Protein AF-A0A2R7LJH9-F1 (afdb_monomer_lite)

Secondary structure (DSSP, 8-state):
----HHHHHHHHHHHHHHHHHHHHHHHHSTT-GGGGS---HHHHHHHHHHHHHHHHHHH-TTS-HHHHHHHHHHHHHHHHHHHHHTTS---HHHHHHHHHHHHHHHHHHHHHHHHHHHHHSTT--HHHHHHHHHHHHHH------SSSSTT-----

Radius of gyration: 22.16 Å; chains: 1; bounding box: 72×52×50 Å

Sequence (156 aa):
MTLMPSNIVTFARAALFVLTPGVAVLCLAPGQPLQALPISESAAQAALFYGITATAFVAFPRLRRSDMAATALVLAGVIELIQLASGQAASLRDWLSAGIGIGALYVPSLVEQMRHMARKHAFSTFSDLAANDRRKRARRKPVVAESAVDRFSPQA

pLDDT: mean 76.28, std 13.05, range [44.78, 95.19]

Foldseek 3Di:
DDPDVVVVLLVVLVCQLVVLLVVLCVCCDPPHPNVVPPDDPLLSLLQSLLRSLVSNCVSCVPDDSVVSLVVSLVVLVVVLVV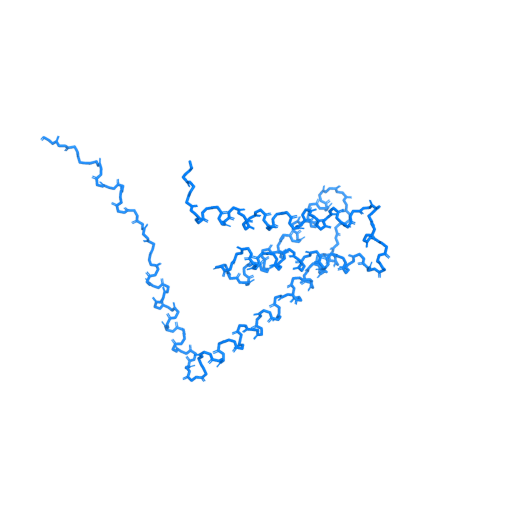CVVVVHDRDVSSSVSSNNSSCVNSVVVVVVVVVVCCVPQVPPDPVRVVVVVVVVVVVPDDPPDPPPPPPDDDDD

Structure (mmCIF, N/CA/C/O backbone):
data_AF-A0A2R7LJH9-F1
#
_entry.id   AF-A0A2R7LJH9-F1
#
loop_
_atom_site.group_PDB
_atom_site.id
_atom_site.type_symbol
_atom_site.label_atom_id
_atom_site.label_alt_id
_atom_site.label_comp_id
_atom_site.label_asym_id
_atom_site.label_entity_id
_atom_site.label_seq_id
_atom_site.pdbx_PDB_ins_code
_atom_site.Cartn_x
_atom_site.Cartn_y
_atom_site.Cartn_z
_atom_site.occupancy
_atom_site.B_iso_or_equiv
_atom_site.auth_seq_id
_atom_site.auth_comp_id
_atom_site.auth_asym_id
_atom_site.auth_atom_id
_atom_site.pdbx_PDB_model_num
ATOM 1 N N . MET A 1 1 ? 11.644 27.725 -3.534 1.00 45.69 1 MET A N 1
ATOM 2 C CA . MET A 1 1 ? 11.329 26.413 -4.147 1.00 45.69 1 MET A CA 1
ATOM 3 C C . MET A 1 1 ? 10.927 26.649 -5.591 1.00 45.69 1 MET A C 1
ATOM 5 O O . MET A 1 1 ? 9.918 27.296 -5.823 1.00 45.69 1 MET A O 1
ATOM 9 N N . THR A 1 2 ? 11.731 26.215 -6.559 1.00 44.78 2 THR A N 1
ATOM 10 C CA . THR A 1 2 ? 11.396 26.354 -7.981 1.00 44.78 2 THR A CA 1
ATOM 11 C C . THR A 1 2 ? 10.401 25.264 -8.399 1.00 44.78 2 THR A C 1
ATOM 13 O O . THR A 1 2 ? 10.583 24.077 -8.110 1.00 44.78 2 THR A O 1
ATOM 16 N N . LEU A 1 3 ? 9.310 25.673 -9.049 1.00 53.53 3 LEU A N 1
ATOM 17 C CA . LEU A 1 3 ? 8.258 24.799 -9.574 1.00 53.53 3 LEU A CA 1
ATOM 18 C C . LEU A 1 3 ? 8.757 24.089 -10.840 1.00 53.53 3 LEU A C 1
ATOM 20 O O . LEU A 1 3 ? 8.400 24.447 -11.957 1.00 53.53 3 LEU A O 1
ATOM 24 N N . MET A 1 4 ? 9.616 23.081 -10.683 1.00 62.25 4 MET A N 1
ATOM 25 C CA . MET A 1 4 ? 9.878 22.158 -11.786 1.00 62.25 4 MET A CA 1
ATOM 26 C C . MET A 1 4 ? 8.635 21.282 -12.030 1.00 62.25 4 MET A C 1
ATOM 28 O O . MET A 1 4 ? 8.026 20.821 -11.058 1.00 62.25 4 MET A O 1
ATOM 32 N N . PRO A 1 5 ? 8.276 20.971 -13.291 1.00 62.62 5 PRO A N 1
ATOM 33 C CA . PRO A 1 5 ? 7.133 20.109 -13.618 1.00 62.62 5 PRO A CA 1
ATOM 34 C C . PRO A 1 5 ? 7.171 18.749 -12.902 1.00 62.62 5 PRO A C 1
ATOM 36 O O . PRO A 1 5 ? 6.142 18.195 -12.521 1.00 62.62 5 PRO A O 1
ATOM 39 N N . SER A 1 6 ? 8.375 18.232 -12.643 1.00 70.00 6 SER A N 1
ATOM 40 C CA . SER A 1 6 ? 8.599 17.008 -11.869 1.00 70.00 6 SER A CA 1
ATOM 41 C C . SER A 1 6 ? 8.140 17.112 -10.412 1.00 70.00 6 SER A C 1
ATOM 43 O O . SER A 1 6 ? 7.655 16.126 -9.854 1.00 70.00 6 SER A O 1
ATOM 45 N N . ASN A 1 7 ? 8.271 18.287 -9.796 1.00 71.44 7 ASN A N 1
ATOM 46 C CA . ASN A 1 7 ? 7.898 18.516 -8.402 1.00 71.44 7 ASN A CA 1
ATOM 47 C C . ASN A 1 7 ? 6.378 18.615 -8.270 1.00 71.44 7 ASN A C 1
ATOM 49 O O . ASN A 1 7 ? 5.826 18.043 -7.339 1.00 71.44 7 ASN A O 1
ATOM 53 N N . ILE A 1 8 ? 5.703 19.232 -9.246 1.00 72.12 8 ILE A N 1
ATOM 54 C CA . ILE A 1 8 ? 4.234 19.308 -9.307 1.00 72.12 8 ILE A CA 1
ATOM 55 C C . ILE A 1 8 ? 3.629 17.906 -9.410 1.00 72.12 8 ILE A C 1
ATOM 57 O O . ILE A 1 8 ? 2.744 17.556 -8.637 1.00 72.12 8 ILE A O 1
ATOM 61 N N . VAL A 1 9 ? 4.148 17.067 -10.312 1.00 74.75 9 VAL A N 1
ATOM 62 C CA . VAL A 1 9 ? 3.670 15.684 -10.466 1.00 74.75 9 VAL A CA 1
ATOM 63 C C . VAL A 1 9 ? 3.924 14.870 -9.197 1.00 74.75 9 VAL A C 1
ATOM 65 O O . VAL A 1 9 ? 3.059 14.112 -8.770 1.00 74.75 9 VAL A O 1
ATOM 68 N N . THR A 1 10 ? 5.086 15.039 -8.562 1.00 73.75 10 THR A N 1
ATOM 69 C CA . THR A 1 10 ? 5.403 14.351 -7.300 1.00 73.75 10 THR A CA 1
ATOM 70 C C . THR A 1 10 ? 4.477 14.799 -6.172 1.00 73.75 10 THR A C 1
ATOM 72 O O . THR A 1 10 ? 3.975 13.960 -5.430 1.00 73.75 10 THR A O 1
ATOM 75 N N . PHE A 1 11 ? 4.193 16.097 -6.084 1.00 69.75 11 PHE A N 1
ATOM 76 C CA . PHE A 1 11 ? 3.276 16.655 -5.099 1.00 69.75 11 PHE A CA 1
ATOM 77 C C . PHE A 1 11 ? 1.842 16.172 -5.330 1.00 69.75 11 PHE A C 1
ATOM 79 O O . PHE A 1 11 ? 1.190 15.741 -4.390 1.00 69.75 11 PHE A O 1
ATOM 86 N N . ALA A 1 12 ? 1.377 16.135 -6.582 1.00 72.75 12 ALA A N 1
ATOM 87 C CA . ALA A 1 12 ? 0.066 15.596 -6.940 1.00 72.75 12 ALA A CA 1
ATOM 88 C C . ALA A 1 12 ? -0.065 14.103 -6.598 1.00 72.75 12 ALA A C 1
ATOM 90 O O . ALA A 1 12 ? -1.108 13.659 -6.137 1.00 72.75 12 ALA A O 1
ATOM 91 N N . ARG A 1 13 ? 1.006 13.323 -6.778 1.00 77.88 13 ARG A N 1
ATOM 92 C CA . ARG A 1 13 ? 1.061 11.897 -6.420 1.00 77.88 13 ARG A CA 1
ATOM 93 C C . ARG A 1 13 ? 1.050 11.676 -4.913 1.00 77.88 13 ARG A C 1
ATOM 95 O O . ARG A 1 13 ? 0.337 10.799 -4.438 1.00 77.88 13 ARG A O 1
ATOM 102 N N . ALA A 1 14 ? 1.805 12.484 -4.173 1.00 72.62 14 ALA A N 1
ATOM 103 C CA . ALA A 1 14 ? 1.774 12.478 -2.716 1.00 72.62 14 ALA A CA 1
ATOM 104 C C . ALA A 1 14 ? 0.388 12.886 -2.196 1.00 72.62 14 ALA A C 1
ATOM 106 O O . ALA A 1 14 ? -0.166 12.200 -1.346 1.00 72.62 14 ALA A O 1
ATOM 107 N N . ALA A 1 15 ? -0.206 13.937 -2.767 1.00 71.12 15 ALA A N 1
ATOM 108 C CA . ALA A 1 15 ? -1.558 14.372 -2.444 1.00 71.12 15 ALA A CA 1
ATOM 109 C C . ALA A 1 15 ? -2.581 13.270 -2.737 1.00 71.12 15 ALA A C 1
ATOM 111 O O . ALA A 1 15 ? -3.382 12.965 -1.868 1.00 71.12 15 ALA A O 1
ATOM 112 N N . LEU A 1 16 ? -2.516 12.609 -3.898 1.00 76.00 16 LEU A N 1
ATOM 113 C CA . LEU A 1 16 ? -3.373 11.464 -4.220 1.00 76.00 16 LEU A CA 1
ATOM 114 C C . LEU A 1 16 ? -3.235 10.359 -3.160 1.00 76.00 16 LEU A C 1
ATOM 116 O O . LEU A 1 16 ? -4.228 9.905 -2.605 1.00 76.00 16 LEU A O 1
ATOM 120 N N . PHE A 1 17 ? -1.999 9.977 -2.831 1.00 75.31 17 PHE A N 1
ATOM 121 C CA . PHE A 1 17 ? -1.716 8.932 -1.851 1.00 75.31 17 PHE A CA 1
ATOM 122 C C . PHE A 1 17 ? -2.207 9.264 -0.434 1.00 75.31 17 PHE A C 1
ATOM 124 O O . PHE A 1 17 ? -2.592 8.352 0.286 1.00 75.31 17 PHE A O 1
ATOM 131 N N . VAL A 1 18 ? -2.221 10.541 -0.041 1.00 74.38 18 VAL A N 1
ATOM 132 C CA . VAL A 1 18 ? -2.707 10.997 1.275 1.00 74.38 18 VAL A CA 1
ATOM 133 C C . VAL A 1 18 ? -4.223 11.222 1.284 1.00 74.38 18 VAL A C 1
ATOM 135 O O . VAL A 1 18 ? -4.897 10.897 2.259 1.00 74.38 18 VAL A O 1
ATOM 138 N N . LEU A 1 19 ? -4.786 11.754 0.199 1.00 69.81 19 LEU A N 1
ATOM 139 C CA . LEU A 1 19 ? -6.209 12.075 0.108 1.00 69.81 19 LEU A CA 1
ATOM 140 C C . LEU A 1 19 ? -7.070 10.821 -0.043 1.00 69.81 19 LEU A C 1
ATOM 142 O O . LEU A 1 19 ? -8.149 10.770 0.536 1.00 69.81 19 LEU A O 1
ATOM 146 N N . THR A 1 20 ? -6.608 9.791 -0.759 1.00 76.44 20 THR A N 1
ATOM 147 C CA . THR A 1 20 ? -7.356 8.532 -0.897 1.00 76.44 20 THR A CA 1
ATOM 148 C C . THR A 1 20 ? -7.681 7.855 0.445 1.00 76.44 20 THR A C 1
ATOM 150 O O . THR A 1 20 ? -8.855 7.552 0.654 1.00 76.44 20 THR A O 1
ATOM 153 N N . PRO A 1 21 ? -6.729 7.640 1.378 1.00 69.62 21 PRO A N 1
ATOM 154 C CA . PRO A 1 21 ? -7.056 7.136 2.710 1.00 69.62 21 PRO A CA 1
ATOM 155 C C . PRO A 1 21 ? -7.993 8.071 3.472 1.00 69.62 21 PRO A C 1
ATOM 157 O O . PRO A 1 21 ? -8.926 7.589 4.105 1.00 69.62 21 PRO A O 1
ATOM 160 N N . GLY A 1 22 ? -7.794 9.392 3.378 1.00 70.56 22 GLY A N 1
ATOM 161 C CA . GLY A 1 22 ? -8.672 10.370 4.026 1.00 70.56 22 GLY A CA 1
ATOM 162 C C . GLY A 1 22 ? -10.126 10.248 3.564 1.00 70.56 22 GLY A C 1
ATOM 163 O O . GLY A 1 22 ? -11.032 10.165 4.387 1.00 70.56 22 GLY A O 1
ATOM 164 N N . VAL A 1 23 ? -10.353 10.148 2.252 1.00 70.38 23 VAL A N 1
ATOM 165 C CA . VAL A 1 23 ? -11.688 9.925 1.679 1.00 70.38 23 VAL A CA 1
ATOM 166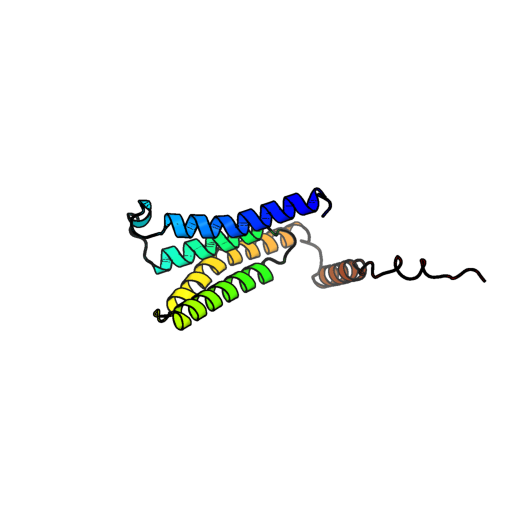 C C . VAL A 1 23 ? -12.243 8.563 2.092 1.00 70.38 23 VAL A C 1
ATOM 168 O O . VAL A 1 23 ? -13.402 8.480 2.479 1.00 70.38 23 VAL A O 1
ATOM 171 N N . ALA A 1 24 ? -11.432 7.504 2.069 1.00 71.81 24 ALA A N 1
ATOM 172 C CA . ALA A 1 24 ? -11.880 6.168 2.456 1.00 71.81 24 ALA A CA 1
ATOM 173 C C . ALA A 1 24 ? -12.340 6.110 3.924 1.00 71.81 24 ALA A C 1
ATOM 175 O O . ALA A 1 24 ? -13.402 5.560 4.205 1.00 71.81 24 ALA A O 1
ATOM 176 N N . VAL A 1 25 ? -11.591 6.732 4.841 1.00 70.69 25 VAL A N 1
ATOM 177 C CA . VAL A 1 25 ? -11.976 6.859 6.256 1.00 70.69 25 VAL A CA 1
ATOM 178 C C . VAL A 1 25 ? -13.272 7.656 6.396 1.00 70.69 25 VAL A C 1
ATOM 180 O O . VAL A 1 25 ? -14.175 7.219 7.101 1.00 70.69 25 VAL A O 1
ATOM 183 N N . LEU A 1 26 ? -13.405 8.785 5.690 1.00 69.56 26 LEU A N 1
ATOM 184 C CA . LEU A 1 26 ? -14.626 9.597 5.727 1.00 69.56 26 LEU A CA 1
ATOM 185 C C . LEU A 1 26 ? -15.846 8.853 5.175 1.00 69.56 26 LEU A C 1
ATOM 187 O O . LEU A 1 26 ? -16.938 9.024 5.701 1.00 69.56 26 LEU A O 1
ATOM 191 N N . CYS A 1 27 ? -15.675 8.014 4.153 1.00 65.00 27 CYS A N 1
ATOM 192 C CA . CYS A 1 27 ? -16.757 7.218 3.577 1.00 65.00 27 CYS A CA 1
ATOM 193 C C . CYS A 1 27 ? -17.156 6.008 4.437 1.00 65.00 27 CYS A C 1
ATOM 195 O O . CYS A 1 27 ? -18.284 5.534 4.321 1.00 65.00 27 CYS A O 1
ATOM 197 N N . LEU A 1 28 ? -16.250 5.502 5.278 1.00 67.25 28 LEU A N 1
ATOM 198 C CA . LEU A 1 28 ? -16.485 4.362 6.175 1.00 67.25 28 LEU A CA 1
ATOM 199 C C . LEU A 1 28 ? -16.815 4.789 7.616 1.00 67.25 28 LEU A C 1
ATOM 201 O O . LEU A 1 28 ? -17.079 3.938 8.468 1.00 67.25 28 LEU A O 1
ATOM 205 N N . ALA A 1 29 ? -16.824 6.097 7.885 1.00 66.00 29 ALA A N 1
ATOM 206 C CA . ALA A 1 29 ? -17.121 6.663 9.191 1.00 66.00 29 ALA A CA 1
ATOM 207 C C . ALA A 1 29 ? -18.552 6.323 9.672 1.00 66.00 29 ALA A C 1
ATOM 209 O O . ALA A 1 29 ? -19.456 6.134 8.848 1.00 66.00 29 ALA A O 1
ATOM 210 N N . PRO A 1 30 ? -18.780 6.287 11.002 1.00 60.69 30 PRO A N 1
ATOM 211 C CA . PRO A 1 30 ? -20.100 6.065 11.595 1.00 60.69 30 PRO A CA 1
ATOM 212 C C . PRO A 1 30 ? -21.171 6.992 11.007 1.00 60.69 30 PRO A C 1
ATOM 214 O O . PRO A 1 30 ? -21.010 8.211 11.021 1.00 60.69 30 PRO A O 1
ATOM 217 N N . GLY A 1 31 ? -22.268 6.416 10.503 1.00 62.75 31 GLY A N 1
ATOM 218 C CA . GLY A 1 31 ? -23.421 7.159 9.976 1.00 62.75 31 GLY A CA 1
ATOM 219 C C . GLY A 1 31 ? -23.404 7.444 8.468 1.00 62.75 31 GLY A C 1
ATOM 220 O O . GLY A 1 31 ? -24.242 8.206 7.990 1.00 62.75 31 GLY A O 1
ATOM 221 N N . GLN A 1 32 ? -22.480 6.851 7.707 1.00 70.62 32 GLN A N 1
ATOM 222 C CA . GLN A 1 32 ? -22.396 7.016 6.249 1.00 70.62 32 GLN A CA 1
ATOM 223 C C . GLN A 1 32 ? -23.187 5.941 5.482 1.00 70.62 32 GLN A C 1
ATOM 225 O O . GLN A 1 32 ? -23.260 4.795 5.929 1.00 70.62 32 GLN A O 1
ATOM 230 N N . PRO A 1 33 ? -23.721 6.244 4.279 1.00 57.72 33 PRO A N 1
ATOM 231 C CA . PRO A 1 33 ? -24.522 5.297 3.494 1.00 57.72 33 PRO A CA 1
ATOM 232 C C . PRO A 1 33 ? -23.741 4.045 3.066 1.00 57.72 33 PRO A C 1
ATOM 234 O O . PRO A 1 33 ? -24.344 3.010 2.800 1.00 57.72 33 PRO A O 1
ATOM 237 N N . LEU A 1 34 ? -22.405 4.104 3.039 1.00 57.16 34 LEU A N 1
ATOM 238 C CA . LEU A 1 34 ? -21.553 2.947 2.752 1.00 57.16 34 LEU A CA 1
ATOM 239 C C . LEU A 1 34 ? -21.565 1.890 3.871 1.00 57.16 34 LEU A C 1
ATOM 241 O O . LEU A 1 34 ? -21.286 0.728 3.589 1.00 57.16 34 LEU A O 1
ATOM 245 N N . GLN A 1 35 ? -21.938 2.251 5.107 1.00 59.59 35 GLN A N 1
ATOM 246 C CA . GLN A 1 35 ? -22.122 1.291 6.206 1.00 59.59 35 GLN A CA 1
ATOM 247 C C . GLN A 1 35 ? -23.355 0.400 6.026 1.00 59.59 35 GLN A C 1
ATOM 249 O O . GLN A 1 35 ? -23.464 -0.629 6.684 1.00 59.59 35 GLN A O 1
ATOM 254 N N . ALA A 1 36 ? -24.275 0.766 5.127 1.00 60.97 36 ALA A N 1
ATOM 255 C CA . ALA A 1 36 ? -25.420 -0.076 4.791 1.00 60.97 36 ALA A CA 1
ATOM 256 C C . ALA A 1 36 ? -25.018 -1.326 3.987 1.00 60.97 36 ALA A C 1
ATOM 258 O O . ALA A 1 36 ? -25.832 -2.234 3.811 1.00 60.97 36 ALA A O 1
ATOM 259 N N . LEU A 1 37 ? -23.778 -1.392 3.487 1.00 67.25 37 LEU A N 1
ATOM 260 C CA . LEU A 1 37 ? -23.257 -2.610 2.885 1.00 67.25 37 LEU A CA 1
ATOM 261 C C . LEU A 1 37 ? -23.036 -3.662 3.984 1.00 67.25 37 LEU A C 1
ATOM 263 O O . LEU A 1 37 ? -22.353 -3.369 4.964 1.00 67.25 37 LEU A O 1
ATOM 267 N N . PRO A 1 38 ? -23.537 -4.901 3.822 1.00 71.94 38 PRO A N 1
ATOM 268 C CA . PRO A 1 38 ? -23.328 -5.993 4.772 1.00 71.94 38 PRO A CA 1
ATOM 269 C C . PRO A 1 38 ? -21.906 -6.573 4.645 1.00 71.94 38 PRO A C 1
ATOM 271 O O . PRO A 1 38 ? -21.715 -7.770 4.435 1.00 71.94 38 PRO A O 1
ATOM 274 N N . ILE A 1 39 ? -20.891 -5.712 4.709 1.00 77.31 39 ILE A N 1
ATOM 275 C CA . ILE A 1 39 ? -19.480 -6.091 4.698 1.00 77.31 39 ILE A CA 1
ATOM 276 C C . ILE A 1 39 ? -18.981 -6.218 6.132 1.00 77.31 39 ILE A C 1
ATOM 278 O O . ILE A 1 39 ? -19.322 -5.420 7.002 1.00 77.31 39 ILE A O 1
ATOM 282 N N . SER A 1 40 ? -18.163 -7.235 6.393 1.00 82.56 40 SER A N 1
ATOM 283 C CA . SER A 1 40 ? -17.518 -7.359 7.696 1.00 82.56 40 SER A CA 1
ATOM 284 C C . SER A 1 40 ? -16.499 -6.235 7.895 1.00 82.56 40 SER A C 1
ATOM 286 O O . SER A 1 40 ? -15.863 -5.779 6.944 1.00 82.56 40 SER A O 1
ATOM 288 N N . GLU A 1 41 ? -16.297 -5.827 9.145 1.00 78.94 41 GLU A N 1
ATOM 289 C CA . GLU A 1 41 ? -15.302 -4.817 9.527 1.00 78.94 41 GLU A CA 1
ATOM 290 C C . GLU A 1 41 ? -13.895 -5.179 9.023 1.00 78.94 41 GLU A C 1
ATOM 292 O O . GLU A 1 41 ? -13.209 -4.363 8.405 1.00 78.94 41 GLU A O 1
ATOM 297 N N . SER A 1 42 ? -13.517 -6.458 9.136 1.00 82.50 42 SER A N 1
ATOM 298 C CA . SER A 1 42 ? -12.258 -6.961 8.581 1.00 82.50 42 SER A CA 1
ATOM 299 C C . SER A 1 42 ? -12.189 -6.770 7.057 1.00 82.50 42 SER A C 1
ATOM 301 O O . SER A 1 42 ? -11.155 -6.345 6.540 1.00 82.50 42 SER A O 1
ATOM 303 N N . ALA A 1 43 ? -13.273 -7.034 6.318 1.00 83.25 43 ALA A N 1
ATOM 304 C CA . ALA A 1 43 ? -13.298 -6.838 4.868 1.00 83.25 43 ALA A CA 1
ATOM 305 C C . ALA A 1 43 ? -13.176 -5.356 4.480 1.00 83.25 43 ALA A C 1
ATOM 307 O O . ALA A 1 43 ? -12.481 -5.037 3.513 1.00 83.25 43 ALA A O 1
ATOM 308 N N . ALA A 1 44 ? -13.786 -4.452 5.250 1.00 83.44 44 ALA A N 1
ATOM 309 C CA . ALA A 1 44 ? -13.634 -3.013 5.055 1.00 83.44 44 ALA A CA 1
ATOM 310 C C . ALA A 1 44 ? -12.172 -2.571 5.249 1.00 83.44 44 ALA A C 1
ATOM 312 O O . ALA A 1 44 ? -11.624 -1.859 4.405 1.00 83.44 44 ALA A O 1
ATOM 313 N N . GLN A 1 45 ? -11.502 -3.070 6.293 1.00 84.94 45 GLN A N 1
ATOM 314 C CA . GLN A 1 45 ? -10.080 -2.807 6.531 1.00 84.94 45 GLN A CA 1
ATOM 315 C C . GLN A 1 45 ? -9.192 -3.340 5.398 1.00 84.94 45 GLN A C 1
ATOM 317 O O . GLN A 1 45 ? -8.308 -2.630 4.910 1.00 84.94 45 GLN A O 1
ATOM 322 N N . ALA A 1 46 ? -9.455 -4.556 4.913 1.00 87.88 46 ALA A N 1
ATOM 323 C CA . ALA A 1 46 ? -8.738 -5.113 3.768 1.00 87.88 46 ALA A CA 1
ATOM 324 C C . ALA A 1 46 ? -8.925 -4.246 2.508 1.00 87.88 46 ALA A C 1
ATOM 326 O O . ALA A 1 46 ? -7.954 -3.940 1.816 1.00 87.88 46 ALA A O 1
ATOM 327 N N . ALA A 1 47 ? -10.151 -3.796 2.226 1.00 85.50 47 ALA A N 1
ATOM 328 C CA . ALA A 1 47 ? -10.443 -2.934 1.082 1.00 85.50 47 ALA A CA 1
ATOM 329 C C . ALA A 1 47 ? -9.739 -1.570 1.179 1.00 85.50 47 ALA A C 1
ATOM 331 O O . ALA A 1 47 ? -9.205 -1.072 0.184 1.00 85.50 47 ALA A O 1
ATOM 332 N N . LEU A 1 48 ? -9.680 -0.989 2.379 1.00 87.44 48 LEU A N 1
ATOM 333 C CA . LEU A 1 48 ? -8.992 0.274 2.629 1.00 87.44 48 LEU A CA 1
ATOM 334 C C . LEU A 1 48 ? -7.489 0.156 2.336 1.00 87.44 48 LEU A C 1
ATOM 336 O O . LEU A 1 48 ? -6.943 0.943 1.558 1.00 87.44 48 LEU A O 1
ATOM 340 N N . PHE A 1 49 ? -6.825 -0.873 2.864 1.00 89.69 49 PHE A N 1
ATOM 341 C CA . PHE A 1 49 ? -5.400 -1.095 2.603 1.00 89.69 49 PHE A CA 1
ATOM 342 C C . PHE A 1 49 ? -5.103 -1.531 1.164 1.00 89.69 49 PHE A C 1
ATOM 344 O O . PHE A 1 49 ? -4.072 -1.135 0.610 1.00 89.69 49 PHE A O 1
ATOM 351 N N . TYR A 1 50 ? -6.014 -2.262 0.517 1.00 87.44 50 TYR A N 1
ATOM 352 C CA . TYR A 1 50 ? -5.950 -2.518 -0.923 1.00 87.44 50 TYR A CA 1
ATOM 353 C C . TYR A 1 50 ? -5.941 -1.197 -1.710 1.00 87.44 50 TYR A C 1
ATOM 355 O O . TYR A 1 50 ? -5.053 -0.968 -2.534 1.00 87.44 50 TYR A O 1
ATOM 363 N N . GLY A 1 51 ? -6.881 -0.292 -1.414 1.00 87.00 51 GLY A N 1
ATOM 364 C CA . GLY A 1 51 ? -7.014 1.002 -2.085 1.00 87.00 51 GLY A CA 1
ATOM 365 C C . GLY A 1 51 ? -5.811 1.923 -1.875 1.00 87.00 51 GLY A C 1
ATOM 366 O O . GLY A 1 51 ? -5.296 2.501 -2.837 1.00 87.00 51 GLY A O 1
ATOM 367 N N . ILE A 1 52 ? -5.303 2.017 -0.643 1.00 88.00 52 ILE A N 1
ATOM 368 C CA . ILE A 1 52 ? -4.099 2.801 -0.325 1.00 88.00 52 ILE A CA 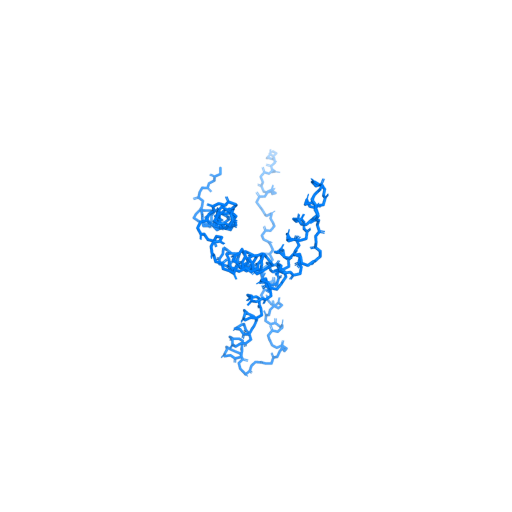1
ATOM 369 C C . ILE A 1 52 ? -2.894 2.256 -1.094 1.00 88.00 52 ILE A C 1
ATOM 371 O O . ILE A 1 52 ? -2.168 3.018 -1.733 1.00 88.00 52 ILE A O 1
ATOM 375 N N . THR A 1 53 ? -2.705 0.935 -1.107 1.00 88.81 53 THR A N 1
ATOM 376 C CA . THR A 1 53 ? -1.583 0.306 -1.820 1.00 88.81 53 THR A CA 1
ATOM 377 C C . THR A 1 53 ? -1.701 0.494 -3.335 1.00 88.81 53 THR A C 1
ATOM 379 O O . THR A 1 53 ? -0.706 0.780 -4.005 1.00 88.81 53 THR A O 1
ATOM 382 N N . ALA A 1 54 ? -2.915 0.412 -3.888 1.00 87.12 54 ALA A N 1
ATOM 383 C CA . ALA A 1 54 ? -3.175 0.655 -5.309 1.00 87.12 54 ALA A CA 1
ATOM 384 C C . ALA A 1 54 ? -2.822 2.090 -5.687 1.00 87.12 54 ALA A C 1
ATOM 386 O O . ALA A 1 54 ? -2.102 2.334 -6.659 1.00 87.12 54 ALA A O 1
ATOM 387 N N . THR A 1 55 ? -3.247 3.030 -4.851 1.00 86.44 55 THR A N 1
ATOM 388 C CA . THR A 1 55 ? -2.926 4.445 -5.000 1.00 86.44 55 THR A CA 1
ATOM 389 C C . THR A 1 55 ? -1.421 4.671 -4.904 1.00 86.44 55 THR A C 1
ATOM 391 O O . THR A 1 55 ? -0.876 5.394 -5.731 1.00 86.44 55 THR A O 1
ATOM 394 N N . ALA A 1 56 ? -0.718 3.988 -3.993 1.00 84.94 56 ALA A N 1
ATOM 395 C CA . ALA A 1 56 ? 0.741 4.045 -3.890 1.00 84.94 56 ALA A CA 1
ATOM 396 C C . ALA A 1 56 ? 1.427 3.598 -5.186 1.00 84.94 56 ALA A C 1
ATOM 398 O O . ALA A 1 56 ? 2.350 4.256 -5.662 1.00 84.94 56 ALA A O 1
ATOM 399 N N . PHE A 1 57 ? 0.975 2.492 -5.783 1.00 85.69 57 PHE A N 1
ATOM 400 C CA . PHE A 1 57 ? 1.569 1.959 -7.012 1.00 85.69 57 PHE A CA 1
ATOM 401 C C . PHE A 1 57 ? 1.384 2.915 -8.196 1.00 85.69 57 PHE A C 1
ATOM 403 O O . PHE A 1 57 ? 2.296 3.060 -9.014 1.00 85.69 57 PHE A O 1
ATOM 410 N N . VAL A 1 58 ? 0.227 3.578 -8.279 1.00 84.81 58 VAL A N 1
ATOM 411 C CA . VAL A 1 58 ? -0.068 4.583 -9.312 1.00 84.81 58 VAL A CA 1
ATOM 412 C C . VAL A 1 58 ? 0.701 5.879 -9.055 1.00 84.81 58 VAL A C 1
ATOM 414 O O . VAL A 1 58 ? 1.284 6.456 -9.976 1.00 84.81 58 VAL A O 1
ATOM 417 N N . ALA A 1 59 ? 0.743 6.320 -7.799 1.00 83.62 59 ALA A N 1
ATOM 418 C CA . ALA A 1 59 ? 1.435 7.524 -7.374 1.00 83.62 59 ALA A CA 1
ATOM 419 C C . ALA A 1 59 ? 2.953 7.397 -7.561 1.00 83.62 59 ALA A C 1
ATOM 421 O O . ALA A 1 59 ? 3.607 8.320 -8.038 1.00 83.62 59 ALA A O 1
ATOM 422 N N . PHE A 1 60 ? 3.540 6.238 -7.271 1.00 84.44 60 PHE A N 1
ATOM 423 C CA . PHE A 1 60 ? 4.990 6.052 -7.265 1.00 84.44 60 PHE A CA 1
ATOM 424 C C . PHE A 1 60 ? 5.454 4.941 -8.222 1.00 84.44 60 PHE A C 1
ATOM 426 O O . PHE A 1 60 ? 6.064 3.960 -7.799 1.00 84.44 60 PHE A O 1
ATOM 433 N N . PRO A 1 61 ? 5.306 5.118 -9.550 1.00 78.75 61 PRO A N 1
ATOM 434 C CA . PRO A 1 61 ? 5.610 4.078 -10.539 1.00 78.75 61 PRO A CA 1
ATOM 435 C C . PRO A 1 61 ? 7.105 3.742 -10.661 1.00 78.75 61 PRO A C 1
ATOM 437 O O . PRO A 1 61 ? 7.476 2.783 -11.331 1.00 78.75 61 PRO A O 1
ATOM 440 N N . ARG A 1 62 ? 7.984 4.562 -10.069 1.00 76.75 62 ARG A N 1
ATOM 441 C CA . ARG A 1 62 ? 9.441 4.359 -10.081 1.00 76.75 62 ARG A CA 1
ATOM 442 C C . ARG A 1 62 ? 9.949 3.593 -8.859 1.00 76.75 62 ARG A C 1
ATOM 444 O O . ARG A 1 62 ? 11.104 3.172 -8.876 1.00 76.75 62 ARG A O 1
ATOM 451 N N . LEU A 1 63 ? 9.128 3.446 -7.820 1.00 79.19 63 LEU A N 1
ATOM 452 C CA . LEU A 1 63 ? 9.485 2.693 -6.623 1.00 79.19 63 LEU A CA 1
ATOM 453 C C . LEU A 1 63 ? 9.170 1.212 -6.833 1.00 79.19 63 LEU A C 1
ATOM 455 O O . LEU A 1 63 ? 8.269 0.846 -7.592 1.00 79.19 63 LEU A O 1
ATOM 459 N N . ARG A 1 64 ? 9.955 0.339 -6.196 1.00 85.19 64 ARG A N 1
ATOM 460 C CA . ARG A 1 64 ? 9.711 -1.101 -6.280 1.00 85.19 64 ARG A CA 1
ATOM 461 C C . ARG A 1 64 ? 8.379 -1.410 -5.604 1.00 85.19 64 ARG A C 1
ATOM 463 O O . ARG A 1 64 ? 8.136 -0.979 -4.481 1.00 85.19 64 ARG A O 1
ATOM 470 N N . ARG A 1 65 ? 7.535 -2.196 -6.278 1.00 87.44 65 ARG A N 1
ATOM 471 C CA . ARG A 1 65 ? 6.233 -2.616 -5.731 1.00 87.44 65 ARG A CA 1
ATOM 472 C C . ARG A 1 65 ? 6.380 -3.379 -4.411 1.00 87.44 65 ARG A C 1
ATOM 474 O O . ARG A 1 65 ? 5.525 -3.228 -3.550 1.00 87.44 65 ARG A O 1
ATOM 481 N N . SER A 1 66 ? 7.477 -4.127 -4.241 1.00 87.94 66 SER A N 1
ATOM 482 C CA . SER A 1 66 ? 7.832 -4.794 -2.980 1.00 87.94 66 SER A CA 1
ATOM 483 C C . SER A 1 66 ? 7.981 -3.805 -1.831 1.00 87.94 66 SER A C 1
ATOM 485 O O . SER A 1 66 ? 7.421 -4.017 -0.764 1.00 87.94 66 SER A O 1
ATOM 487 N N . ASP A 1 67 ? 8.694 -2.706 -2.069 1.00 89.81 67 ASP A N 1
ATOM 488 C CA . ASP A 1 67 ? 9.007 -1.719 -1.037 1.00 89.81 67 ASP A CA 1
ATOM 489 C C . ASP A 1 67 ? 7.735 -0.952 -0.662 1.00 89.81 67 ASP A C 1
ATOM 491 O O . ASP A 1 67 ? 7.489 -0.686 0.509 1.00 89.81 67 ASP A O 1
ATOM 495 N N . MET A 1 68 ? 6.874 -0.668 -1.644 1.00 90.44 68 MET A N 1
ATOM 496 C CA . MET A 1 68 ? 5.565 -0.046 -1.420 1.00 90.44 68 MET A CA 1
ATOM 497 C C . MET A 1 68 ? 4.613 -0.956 -0.630 1.00 90.44 68 MET A C 1
ATOM 499 O O . MET A 1 68 ? 3.989 -0.493 0.320 1.00 90.44 68 MET A O 1
ATOM 503 N N . ALA A 1 69 ? 4.530 -2.246 -0.974 1.00 91.12 69 ALA A N 1
ATOM 504 C CA . ALA A 1 69 ? 3.717 -3.212 -0.235 1.00 91.12 69 ALA A CA 1
ATOM 505 C C . ALA A 1 69 ? 4.232 -3.408 1.203 1.00 91.12 69 ALA A C 1
ATOM 507 O O . ALA A 1 69 ? 3.444 -3.401 2.146 1.00 91.12 69 ALA A O 1
ATOM 508 N N . ALA A 1 70 ? 5.553 -3.503 1.387 1.00 92.00 70 ALA A N 1
ATOM 509 C CA . ALA A 1 70 ? 6.171 -3.573 2.709 1.00 92.00 70 ALA A CA 1
ATOM 510 C C . ALA A 1 70 ? 5.904 -2.303 3.530 1.00 92.00 70 ALA A C 1
ATOM 512 O O . ALA A 1 70 ? 5.539 -2.395 4.697 1.00 92.00 70 ALA A O 1
ATOM 513 N N . THR A 1 71 ? 6.014 -1.122 2.915 1.00 91.31 71 THR A N 1
ATOM 514 C CA . THR A 1 71 ? 5.713 0.153 3.583 1.00 91.31 71 THR A CA 1
ATOM 515 C C . THR A 1 71 ? 4.248 0.219 4.014 1.00 91.31 71 THR A C 1
ATOM 517 O O . THR A 1 71 ? 3.970 0.632 5.134 1.00 91.31 71 THR A O 1
ATOM 520 N N . ALA A 1 72 ? 3.311 -0.228 3.171 1.00 92.06 72 ALA A N 1
ATOM 521 C CA . ALA A 1 72 ? 1.894 -0.296 3.528 1.00 92.06 72 ALA A CA 1
ATOM 522 C C . ALA A 1 72 ? 1.634 -1.264 4.697 1.00 92.06 72 ALA A C 1
ATOM 524 O O . ALA A 1 72 ? 0.841 -0.956 5.583 1.00 92.06 72 ALA A O 1
ATOM 525 N N . LEU A 1 73 ? 2.336 -2.401 4.740 1.00 94.12 73 LEU A N 1
ATOM 526 C CA . LEU A 1 73 ? 2.202 -3.386 5.817 1.00 94.12 73 LEU A CA 1
ATOM 527 C C . LEU A 1 73 ? 2.775 -2.873 7.146 1.00 94.12 73 LEU A C 1
ATOM 529 O O . LEU A 1 73 ? 2.178 -3.069 8.205 1.00 94.12 73 LEU A O 1
ATOM 533 N N . VAL A 1 74 ? 3.917 -2.186 7.087 1.00 95.19 74 VAL A N 1
ATOM 534 C CA . VAL A 1 74 ? 4.502 -1.502 8.247 1.00 95.19 74 VAL A CA 1
ATOM 535 C C . VAL A 1 74 ? 3.564 -0.404 8.731 1.00 95.19 74 VAL A C 1
ATOM 537 O O . VAL A 1 74 ? 3.304 -0.324 9.925 1.00 95.19 74 VAL A O 1
ATOM 540 N N . LEU A 1 75 ? 3.001 0.396 7.821 1.00 92.31 75 LEU A N 1
ATOM 541 C CA . LEU A 1 75 ? 2.027 1.430 8.161 1.00 92.31 75 LEU A CA 1
ATOM 542 C C . LEU A 1 75 ? 0.801 0.838 8.872 1.00 92.31 75 LEU A C 1
ATOM 544 O O . LEU A 1 75 ? 0.380 1.389 9.883 1.00 92.31 75 LEU A O 1
ATOM 548 N N . ALA A 1 76 ? 0.279 -0.301 8.405 1.00 91.56 76 ALA A N 1
ATOM 549 C CA . ALA A 1 76 ? -0.798 -1.016 9.089 1.00 91.56 76 ALA A CA 1
ATOM 550 C C . ALA A 1 76 ? -0.416 -1.396 10.527 1.00 91.56 76 ALA A C 1
ATOM 552 O O . ALA A 1 76 ? -1.192 -1.184 11.452 1.00 91.56 76 ALA A O 1
ATOM 553 N N . GLY A 1 77 ? 0.799 -1.914 10.726 1.00 92.25 77 GLY A N 1
ATOM 554 C CA . GLY A 1 77 ? 1.295 -2.265 12.059 1.00 92.25 77 GLY A CA 1
ATOM 555 C C . GLY A 1 77 ? 1.470 -1.044 12.962 1.00 92.25 77 GLY A C 1
ATOM 556 O O . GLY A 1 77 ? 1.125 -1.088 14.137 1.00 92.25 77 GLY A O 1
ATOM 557 N N . VAL A 1 78 ? 1.953 0.073 12.413 1.00 93.19 78 VAL A N 1
ATOM 558 C CA . VAL A 1 78 ? 2.071 1.340 13.147 1.00 93.19 78 VAL A CA 1
ATOM 559 C C . VAL A 1 78 ? 0.697 1.858 13.571 1.00 93.19 78 VAL A C 1
ATOM 561 O O . VAL A 1 78 ? 0.562 2.332 14.694 1.00 93.19 78 VAL A O 1
ATOM 564 N N . ILE A 1 79 ? -0.325 1.734 12.722 1.00 90.25 79 ILE A N 1
ATOM 565 C CA . ILE A 1 79 ? -1.698 2.124 13.073 1.00 90.25 79 ILE A CA 1
ATOM 566 C C . ILE A 1 79 ? -2.212 1.291 14.254 1.00 90.25 79 ILE A C 1
ATOM 568 O O . ILE A 1 79 ? -2.723 1.869 15.207 1.00 90.25 79 ILE A O 1
ATOM 572 N N . GLU A 1 80 ? -1.999 -0.027 14.261 1.00 91.06 80 GLU A N 1
ATOM 573 C CA . GLU A 1 80 ? -2.344 -0.875 15.415 1.00 91.06 80 GLU A CA 1
ATOM 574 C C . GLU A 1 80 ? -1.601 -0.469 16.694 1.00 91.06 80 GLU A C 1
ATOM 576 O O . GLU A 1 80 ? -2.198 -0.402 17.766 1.00 91.06 80 GLU A O 1
ATOM 581 N N . LEU A 1 81 ? -0.310 -0.133 16.599 1.00 91.44 81 LEU A N 1
ATOM 582 C CA . LEU A 1 81 ? 0.454 0.361 17.750 1.00 91.44 81 LEU A CA 1
ATOM 583 C C . LEU A 1 81 ? -0.096 1.693 18.278 1.00 91.44 81 LEU A C 1
ATOM 585 O O . LEU A 1 81 ? -0.139 1.898 19.490 1.00 91.44 81 LEU A O 1
ATOM 589 N N . ILE A 1 82 ? -0.540 2.584 17.387 1.00 91.44 82 ILE A N 1
ATOM 590 C CA . ILE A 1 82 ? -1.195 3.842 17.766 1.00 91.44 82 ILE A CA 1
ATOM 591 C C . ILE A 1 82 ? -2.539 3.561 18.450 1.00 91.44 82 ILE A C 1
ATOM 593 O O . ILE A 1 82 ? -2.826 4.183 19.474 1.00 91.44 82 ILE A O 1
ATOM 597 N N . GLN A 1 83 ? -3.342 2.620 17.942 1.00 88.25 83 GLN A N 1
ATOM 598 C CA . GLN A 1 83 ? -4.599 2.213 18.586 1.00 88.25 83 GLN A CA 1
ATOM 599 C C . GLN A 1 83 ? -4.347 1.665 19.994 1.00 88.25 83 GLN A C 1
ATOM 601 O O . GLN A 1 83 ? -4.989 2.116 20.944 1.00 88.25 83 GLN A O 1
ATOM 606 N N . LEU A 1 84 ? -3.346 0.790 20.150 1.00 90.00 84 LEU A N 1
ATOM 607 C CA . LEU A 1 84 ? -2.945 0.250 21.451 1.00 90.00 84 LEU A CA 1
ATOM 608 C C . LEU A 1 84 ? -2.544 1.368 22.423 1.00 90.00 84 LEU A C 1
ATOM 610 O O . LEU A 1 84 ? -3.004 1.402 23.562 1.00 90.00 84 LEU A O 1
ATOM 614 N N . ALA A 1 85 ? -1.714 2.309 21.965 1.00 91.12 85 ALA A N 1
ATOM 615 C CA . ALA A 1 85 ? -1.274 3.450 22.766 1.00 91.12 85 ALA A CA 1
ATOM 616 C C . ALA A 1 85 ? -2.419 4.418 23.121 1.00 91.12 85 ALA A C 1
ATOM 618 O O . ALA A 1 85 ? -2.361 5.087 24.149 1.00 91.12 85 ALA A O 1
ATOM 619 N N . SER A 1 86 ? -3.471 4.468 22.300 1.00 90.75 86 SER A N 1
ATOM 620 C CA . SER A 1 86 ? -4.669 5.288 22.525 1.00 90.75 86 SER A CA 1
ATOM 621 C C . SER A 1 86 ? -5.682 4.624 23.472 1.00 90.75 86 SER A C 1
ATOM 623 O O . SER A 1 86 ? -6.765 5.166 23.686 1.00 90.75 86 SER A O 1
ATOM 625 N N . GLY A 1 87 ? -5.360 3.449 24.028 1.00 85.12 87 GLY A N 1
ATOM 626 C CA . GLY A 1 87 ? -6.253 2.686 24.902 1.00 85.12 87 GLY A CA 1
ATOM 627 C C . GLY A 1 87 ? -7.335 1.905 24.155 1.00 85.12 87 GLY A C 1
ATOM 628 O O . GLY A 1 87 ? -8.256 1.390 24.787 1.00 85.12 87 GLY A O 1
ATOM 629 N N . GLN A 1 88 ? -7.242 1.807 22.826 1.00 84.56 88 GLN A N 1
ATOM 630 C CA . GLN A 1 88 ? -8.124 0.960 22.030 1.00 84.56 88 GLN A CA 1
ATOM 631 C C . GLN A 1 88 ? -7.584 -0.471 21.942 1.00 84.56 88 GLN A C 1
ATOM 633 O O . GLN A 1 88 ? -6.389 -0.728 22.114 1.00 84.56 88 GLN A O 1
ATOM 638 N N . ALA A 1 89 ? -8.483 -1.419 21.677 1.00 80.38 89 ALA A N 1
ATOM 639 C CA . ALA A 1 89 ? -8.116 -2.812 21.474 1.00 80.38 89 ALA A CA 1
ATOM 640 C C . ALA A 1 89 ? -7.400 -2.964 20.127 1.00 80.38 89 ALA A C 1
ATOM 642 O O . ALA A 1 89 ? -8.042 -3.064 19.086 1.00 80.38 89 ALA A O 1
ATOM 643 N N . ALA A 1 90 ? -6.068 -2.979 20.153 1.00 82.00 90 ALA A N 1
ATOM 644 C CA . ALA A 1 90 ? -5.289 -3.366 18.987 1.00 82.00 90 ALA A CA 1
ATOM 645 C C . ALA A 1 90 ? -5.418 -4.869 18.734 1.00 82.00 90 ALA A C 1
ATOM 647 O O . ALA A 1 90 ? -5.472 -5.682 19.663 1.00 82.00 90 ALA A O 1
ATOM 648 N N . SER A 1 91 ? -5.456 -5.240 17.463 1.00 87.19 91 SER A N 1
ATOM 649 C CA . SER A 1 91 ? -5.885 -6.562 17.036 1.00 87.19 91 SER A CA 1
ATOM 650 C C . SER A 1 91 ? -4.984 -7.080 15.927 1.00 87.19 91 SER A C 1
ATOM 652 O O . SER A 1 91 ? -4.890 -6.537 14.826 1.00 87.19 91 SER A O 1
ATOM 654 N N . LEU A 1 92 ? -4.338 -8.219 16.195 1.00 88.81 92 LEU A N 1
ATOM 655 C CA . LEU A 1 92 ? -3.530 -8.911 15.188 1.00 88.81 92 LEU A CA 1
ATOM 656 C C . LEU A 1 92 ? -4.373 -9.314 13.969 1.00 88.81 92 LEU A C 1
ATOM 658 O O . LEU A 1 92 ? -3.861 -9.404 12.854 1.00 88.81 92 LEU A O 1
ATOM 662 N N . ARG A 1 93 ? -5.672 -9.552 14.176 1.00 87.50 93 ARG A N 1
ATOM 663 C CA . ARG A 1 93 ? -6.610 -9.879 13.105 1.00 87.50 93 ARG A CA 1
ATOM 664 C C . ARG A 1 93 ? -6.794 -8.703 12.151 1.00 87.50 93 ARG A C 1
ATOM 666 O O . ARG A 1 93 ? -6.854 -8.923 10.943 1.00 87.50 93 ARG A O 1
ATOM 673 N N . ASP A 1 94 ? -6.841 -7.485 12.667 1.00 87.31 94 ASP A N 1
ATOM 674 C CA . ASP A 1 94 ? -7.049 -6.285 11.859 1.00 87.31 94 ASP A CA 1
ATOM 675 C C . ASP A 1 94 ? -5.771 -5.929 11.089 1.00 87.31 94 ASP A C 1
ATOM 677 O O . ASP A 1 94 ? -5.822 -5.660 9.880 1.00 87.31 94 ASP A O 1
ATOM 681 N N . TRP A 1 95 ? -4.602 -6.128 11.707 1.00 91.69 95 TRP A N 1
ATOM 682 C CA . TRP A 1 95 ? -3.325 -6.117 10.990 1.00 91.69 95 TRP A CA 1
ATOM 683 C C . TRP A 1 95 ? -3.261 -7.161 9.864 1.00 91.69 95 TRP A C 1
ATOM 685 O O . TRP A 1 95 ? -2.865 -6.852 8.737 1.00 91.69 95 TRP A O 1
ATOM 695 N N . LEU A 1 96 ? -3.682 -8.402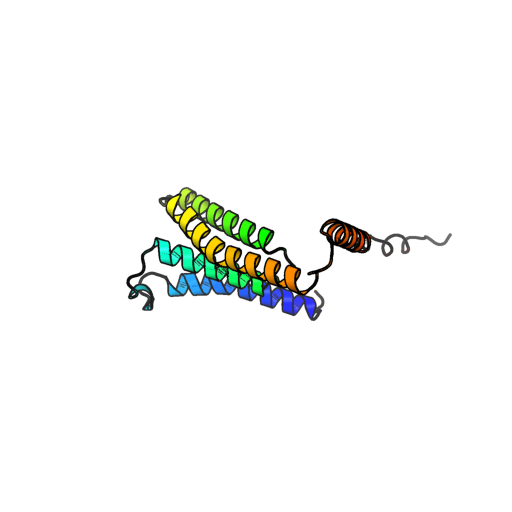 10.134 1.00 93.25 96 LEU A N 1
ATOM 696 C CA . LEU A 1 96 ? -3.696 -9.464 9.128 1.00 93.25 96 LEU A CA 1
ATOM 697 C C . LEU A 1 96 ? -4.667 -9.138 7.989 1.00 93.25 96 LEU A C 1
ATOM 699 O O . LEU A 1 96 ? -4.344 -9.370 6.825 1.00 93.25 96 LEU A O 1
ATOM 703 N N . SER A 1 97 ? -5.825 -8.557 8.303 1.00 91.69 97 SER A N 1
ATOM 704 C CA . SER A 1 97 ? -6.803 -8.142 7.301 1.00 91.69 97 SER A CA 1
ATOM 705 C C . SER A 1 97 ? -6.246 -7.066 6.367 1.00 91.69 97 SER A C 1
ATOM 707 O O . SER A 1 97 ? -6.384 -7.163 5.144 1.00 91.69 97 SER A O 1
ATOM 709 N N . ALA A 1 98 ? -5.518 -6.090 6.918 1.00 90.75 98 ALA A N 1
ATOM 710 C CA . ALA A 1 98 ? -4.761 -5.126 6.123 1.00 90.75 98 ALA A CA 1
ATOM 711 C C . ALA A 1 98 ? -3.747 -5.833 5.206 1.00 90.75 98 ALA A C 1
ATOM 713 O O . ALA A 1 98 ? -3.671 -5.538 4.011 1.00 90.7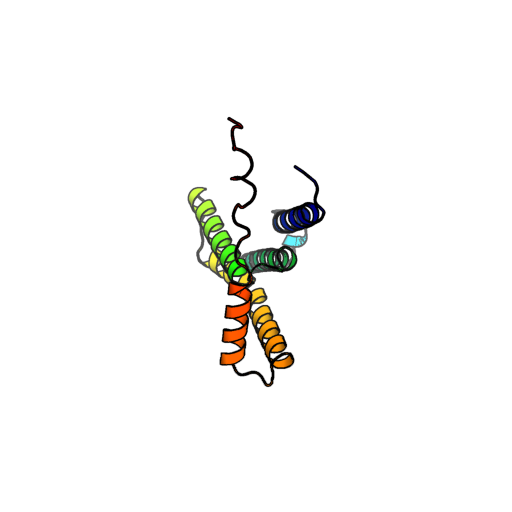5 98 ALA A O 1
ATOM 714 N N . GLY A 1 99 ? -3.029 -6.826 5.740 1.00 93.12 99 GLY A N 1
ATOM 715 C CA . GLY A 1 99 ? -2.118 -7.680 4.979 1.00 93.12 99 GLY A CA 1
ATOM 716 C C . GLY A 1 99 ? -2.791 -8.419 3.817 1.00 93.12 99 GLY A C 1
ATOM 717 O O . GLY A 1 99 ? -2.236 -8.444 2.717 1.00 93.12 99 GLY A O 1
ATOM 718 N N . ILE A 1 100 ? -3.999 -8.958 4.014 1.00 92.94 100 ILE A N 1
ATOM 719 C CA . ILE A 1 100 ? -4.794 -9.594 2.950 1.00 92.94 100 ILE A CA 1
ATOM 720 C C . ILE A 1 100 ? -5.119 -8.579 1.852 1.00 92.94 100 ILE A C 1
ATOM 722 O O . ILE A 1 100 ? -4.917 -8.872 0.675 1.00 92.94 100 ILE A O 1
ATOM 726 N N . GLY A 1 101 ? -5.555 -7.372 2.221 1.00 89.06 101 GLY A N 1
ATOM 727 C CA . GLY A 1 101 ? -5.819 -6.286 1.276 1.00 89.06 101 GLY A CA 1
ATOM 728 C C . GLY A 1 101 ? -4.599 -5.910 0.432 1.00 89.06 101 GLY A C 1
ATOM 729 O O . GLY A 1 101 ? -4.670 -5.840 -0.795 1.00 89.06 101 GLY A O 1
ATOM 730 N N . ILE A 1 102 ? -3.445 -5.735 1.078 1.00 93.69 102 ILE A N 1
ATOM 731 C CA . ILE A 1 102 ? -2.169 -5.436 0.408 1.00 93.69 102 ILE A CA 1
ATOM 732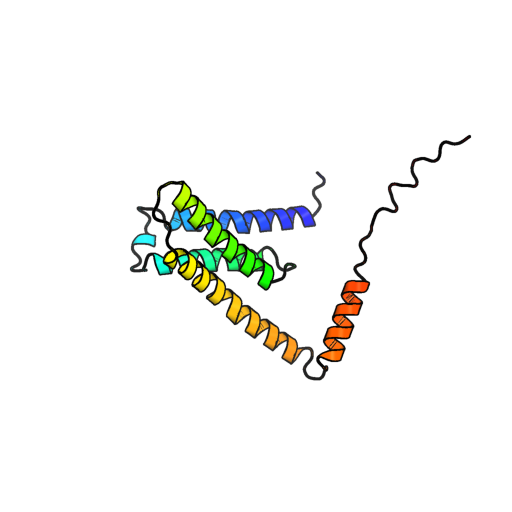 C C . ILE A 1 102 ? -1.769 -6.592 -0.521 1.00 93.69 102 ILE A C 1
ATOM 734 O O . ILE A 1 102 ? -1.400 -6.376 -1.679 1.00 93.69 102 ILE A O 1
ATOM 738 N N . GLY A 1 103 ? -1.860 -7.829 -0.028 1.00 90.12 103 GLY A N 1
ATOM 739 C CA . GLY A 1 103 ? -1.514 -9.043 -0.763 1.00 90.12 103 GLY A CA 1
ATOM 740 C C . GLY A 1 103 ? -2.388 -9.259 -1.998 1.00 90.12 103 GLY A C 1
ATOM 741 O O . GLY A 1 103 ? -1.860 -9.570 -3.067 1.00 90.12 103 GLY A O 1
ATOM 742 N N . ALA A 1 104 ? -3.696 -9.014 -1.882 1.00 89.88 104 ALA A N 1
ATOM 743 C CA . ALA A 1 104 ? -4.661 -9.130 -2.975 1.00 89.88 104 ALA A CA 1
ATOM 744 C C . ALA A 1 104 ? -4.324 -8.217 -4.164 1.00 89.88 104 ALA A C 1
ATOM 746 O O . ALA A 1 104 ? -4.614 -8.562 -5.307 1.00 89.88 104 ALA A O 1
ATOM 747 N N . LEU A 1 105 ? -3.658 -7.086 -3.921 1.00 89.81 105 LEU A N 1
ATOM 748 C CA . LEU A 1 105 ? -3.125 -6.238 -4.983 1.00 89.81 105 LEU A CA 1
ATOM 749 C C . LEU A 1 105 ? -1.727 -6.674 -5.439 1.00 89.81 105 LEU A C 1
ATOM 751 O O . LEU A 1 105 ? -1.416 -6.688 -6.635 1.00 89.81 105 LEU A O 1
ATOM 755 N N . TYR A 1 106 ? -0.848 -6.983 -4.486 1.00 89.00 106 TYR A N 1
ATOM 756 C CA . TYR A 1 106 ? 0.556 -7.237 -4.773 1.00 89.00 106 TYR A CA 1
ATOM 757 C C . TYR A 1 106 ? 0.756 -8.513 -5.600 1.00 89.00 106 TYR A C 1
ATOM 759 O O . TYR A 1 106 ? 1.522 -8.488 -6.566 1.00 89.00 106 TYR A O 1
ATOM 767 N N . VAL A 1 107 ? 0.031 -9.593 -5.293 1.00 87.12 107 VAL A N 1
ATOM 768 C CA . VAL A 1 107 ? 0.172 -10.899 -5.960 1.00 87.12 107 VAL A CA 1
ATOM 769 C C . VAL A 1 107 ? -0.138 -10.825 -7.464 1.00 87.12 107 VAL A C 1
ATOM 771 O O . VAL A 1 107 ? 0.748 -11.169 -8.253 1.00 87.12 107 VAL A O 1
ATOM 774 N N . PRO A 1 108 ? -1.296 -10.304 -7.922 1.00 83.69 108 PRO A N 1
ATOM 775 C CA . PRO A 1 108 ? -1.541 -10.110 -9.354 1.00 83.69 108 PRO A CA 1
ATOM 776 C C . PRO A 1 108 ? -0.484 -9.227 -10.025 1.00 83.69 108 PRO A C 1
ATOM 778 O O . PRO A 1 108 ? -0.101 -9.454 -11.174 1.00 83.69 108 PRO A O 1
ATOM 781 N N . SER A 1 109 ? 0.046 -8.239 -9.295 1.00 83.94 109 SER A N 1
ATOM 782 C CA . SER A 1 109 ? 1.083 -7.351 -9.816 1.00 83.94 109 SER A CA 1
ATOM 783 C C . SER A 1 109 ? 2.401 -8.084 -10.114 1.00 83.94 109 SER A C 1
ATOM 785 O O . SER A 1 109 ? 3.116 -7.672 -11.032 1.00 83.94 109 SER A O 1
ATOM 787 N N . LEU A 1 110 ? 2.711 -9.157 -9.374 1.00 83.75 110 LEU A N 1
ATOM 788 C CA . LEU A 1 110 ? 3.867 -10.025 -9.617 1.00 83.75 110 LEU A CA 1
ATOM 789 C C . LEU A 1 110 ? 3.648 -10.911 -10.840 1.00 83.75 110 LEU A C 1
ATOM 791 O O . LEU A 1 110 ? 4.534 -10.999 -11.689 1.00 83.75 110 LEU A O 1
ATOM 795 N N . VAL A 1 111 ? 2.456 -11.500 -10.976 1.00 83.19 111 VAL A N 1
ATOM 796 C CA . VAL A 1 111 ? 2.089 -12.302 -12.154 1.00 83.19 111 VAL A CA 1
ATOM 797 C C . VAL A 1 111 ? 2.224 -11.469 -13.428 1.00 83.19 111 VAL A C 1
ATOM 799 O O . VAL A 1 111 ? 2.814 -11.918 -14.410 1.00 83.19 111 VAL A O 1
ATOM 802 N N . GLU A 1 112 ? 1.771 -10.214 -13.404 1.00 84.81 112 GLU A N 1
ATOM 803 C CA . GLU A 1 112 ? 1.902 -9.323 -14.557 1.00 84.81 112 GLU A CA 1
ATOM 804 C C . GLU A 1 112 ? 3.364 -8.976 -14.876 1.00 84.81 112 GLU A C 1
ATOM 806 O O . GLU A 1 112 ? 3.747 -8.907 -16.046 1.00 84.81 112 GLU A O 1
ATOM 811 N N . GLN A 1 113 ? 4.209 -8.794 -13.856 1.00 82.12 113 GLN A N 1
ATOM 812 C CA . GLN A 1 113 ? 5.647 -8.593 -14.061 1.00 82.12 113 GLN A CA 1
ATOM 813 C C . GLN A 1 113 ? 6.299 -9.824 -14.688 1.00 82.12 113 GLN A C 1
ATOM 815 O O . GLN A 1 113 ? 7.046 -9.683 -15.657 1.00 82.12 113 GLN A O 1
ATOM 820 N N . MET A 1 114 ? 5.980 -11.021 -14.190 1.00 76.56 114 MET A N 1
ATOM 821 C CA . MET A 1 114 ? 6.460 -12.284 -14.752 1.00 76.56 114 MET A CA 1
ATOM 822 C C . MET A 1 114 ? 6.013 -12.442 -16.206 1.00 76.56 114 MET A C 1
ATOM 824 O O . MET A 1 114 ? 6.840 -12.711 -17.075 1.00 76.56 114 MET A O 1
ATOM 828 N N . ARG A 1 115 ? 4.740 -12.162 -16.507 1.00 83.69 115 ARG A N 1
ATOM 829 C CA . ARG A 1 115 ? 4.192 -12.191 -17.870 1.00 83.69 115 ARG A CA 1
ATOM 830 C C . ARG A 1 115 ? 4.894 -11.197 -18.794 1.00 83.69 115 ARG A C 1
ATOM 832 O O . ARG A 1 115 ? 5.188 -11.504 -19.950 1.00 83.69 115 ARG A O 1
ATOM 839 N N . HIS A 1 116 ? 5.190 -9.994 -18.309 1.00 80.25 116 HIS A N 1
ATOM 840 C CA . HIS A 1 116 ? 5.956 -9.013 -19.073 1.00 80.25 116 HIS A CA 1
ATOM 841 C C . HIS A 1 116 ? 7.405 -9.437 -19.318 1.00 80.25 116 HIS A C 1
ATOM 843 O O . HIS A 1 116 ? 7.905 -9.211 -20.421 1.00 80.25 116 HIS A O 1
ATOM 849 N N . MET A 1 117 ? 8.069 -10.042 -18.330 1.00 75.81 117 MET A N 1
ATOM 850 C CA . MET A 1 117 ? 9.425 -10.568 -18.491 1.00 75.81 117 MET A CA 1
ATOM 851 C C . MET A 1 117 ? 9.454 -11.718 -19.494 1.00 75.81 117 MET A C 1
ATOM 853 O O . MET A 1 117 ? 10.246 -11.657 -20.431 1.00 75.81 117 MET A O 1
ATOM 857 N N . ALA A 1 118 ? 8.531 -12.674 -19.374 1.00 77.75 118 ALA A N 1
ATOM 858 C CA . ALA A 1 118 ? 8.397 -13.791 -20.302 1.00 77.75 118 ALA A CA 1
ATOM 859 C C . ALA A 1 118 ? 8.201 -13.316 -21.749 1.00 77.75 118 ALA A C 1
ATOM 861 O O . ALA A 1 118 ? 8.844 -13.830 -22.650 1.00 77.75 118 ALA A O 1
ATOM 862 N N . ARG A 1 119 ? 7.386 -12.276 -21.987 1.00 80.56 119 ARG A N 1
ATOM 863 C CA . ARG A 1 119 ? 7.190 -11.723 -23.341 1.00 80.56 119 ARG A CA 1
ATOM 864 C C . ARG A 1 119 ? 8.396 -10.959 -23.885 1.00 80.56 119 ARG A C 1
ATOM 866 O O . ARG A 1 119 ? 8.675 -11.039 -25.073 1.00 80.56 119 ARG A O 1
ATOM 873 N N . LYS A 1 120 ? 9.074 -10.164 -23.051 1.00 78.62 120 LYS A N 1
ATOM 874 C CA . LYS A 1 120 ? 10.170 -9.288 -23.508 1.00 78.62 120 LYS A CA 1
ATOM 875 C C . LYS A 1 120 ? 11.524 -9.994 -23.594 1.00 78.62 120 LYS A C 1
ATOM 877 O O . LYS A 1 120 ? 12.380 -9.533 -24.336 1.00 78.62 120 LYS A O 1
ATOM 882 N N . HIS A 1 121 ? 11.723 -11.052 -22.815 1.00 71.00 121 HIS A N 1
ATOM 883 C CA . HIS A 1 121 ? 13.013 -11.725 -22.647 1.00 71.00 121 HIS A CA 1
ATOM 884 C C . HIS A 1 121 ? 12.863 -13.248 -22.755 1.00 71.00 121 HIS A C 1
ATOM 886 O O . HIS A 1 121 ? 13.601 -13.984 -22.110 1.00 71.00 121 HIS A O 1
ATOM 892 N N . ALA A 1 122 ? 11.915 -13.723 -23.573 1.00 64.31 122 ALA A N 1
ATOM 893 C CA . ALA A 1 122 ? 11.616 -15.148 -23.758 1.00 64.31 122 ALA A CA 1
ATOM 894 C C . ALA A 1 122 ? 12.857 -16.005 -24.076 1.00 64.31 122 ALA A C 1
ATOM 896 O O . ALA A 1 122 ? 12.903 -17.177 -23.722 1.00 64.31 122 ALA A O 1
ATOM 897 N N . PHE A 1 123 ? 13.860 -15.406 -24.724 1.00 63.88 123 PHE A N 1
ATOM 898 C CA . PHE A 1 123 ? 15.079 -16.070 -25.189 1.00 63.88 123 PHE A CA 1
ATOM 899 C C . PHE A 1 123 ? 16.345 -15.622 -24.441 1.00 63.88 123 PHE A C 1
ATOM 901 O O . PHE A 1 123 ? 17.451 -15.921 -24.877 1.00 63.88 123 PHE A O 1
ATOM 908 N N . SER A 1 124 ? 16.215 -14.860 -23.350 1.00 67.62 124 SER A N 1
ATOM 909 C CA . SER A 1 124 ? 17.358 -14.355 -22.576 1.00 67.62 124 SER A CA 1
ATOM 910 C C . SER A 1 124 ? 17.567 -15.195 -21.318 1.00 67.62 124 SER A C 1
ATOM 912 O O . SER A 1 124 ? 16.645 -15.356 -20.520 1.00 67.62 124 SER A O 1
ATOM 914 N N . THR A 1 125 ? 18.785 -15.682 -21.090 1.00 71.81 125 THR A N 1
ATOM 915 C CA . THR A 1 125 ? 19.117 -16.424 -19.866 1.00 71.81 125 THR A CA 1
ATOM 916 C C . THR A 1 125 ? 19.102 -15.490 -18.646 1.00 71.81 125 THR A C 1
ATOM 918 O O . THR A 1 125 ? 19.453 -14.310 -18.741 1.00 71.81 125 THR A O 1
ATOM 921 N N . PHE A 1 126 ? 18.737 -16.004 -17.464 1.00 69.56 126 PHE A N 1
ATOM 922 C CA . PHE A 1 126 ? 18.751 -15.242 -16.202 1.00 69.56 126 PHE A CA 1
ATOM 923 C C . PHE A 1 126 ? 20.110 -14.581 -15.899 1.00 69.56 126 PHE A C 1
ATOM 925 O O . PHE A 1 126 ? 20.153 -13.501 -15.306 1.00 69.56 126 PHE A O 1
ATOM 932 N N . SER A 1 127 ? 21.214 -15.186 -16.348 1.00 71.56 127 SER A N 1
ATOM 933 C CA . SER A 1 127 ? 22.568 -14.628 -16.261 1.00 71.56 127 SER A CA 1
ATOM 934 C C . SER A 1 127 ? 22.729 -13.328 -17.055 1.00 71.56 127 SER A C 1
ATOM 936 O O . SER A 1 127 ? 23.332 -12.379 -16.551 1.00 71.56 127 SER A O 1
ATOM 938 N N . ASP A 1 128 ? 22.142 -13.239 -18.251 1.00 70.69 128 ASP A N 1
ATOM 939 C CA . ASP A 1 128 ? 22.215 -12.049 -19.107 1.00 70.69 128 ASP A CA 1
ATOM 940 C C . ASP A 1 128 ? 21.364 -10.907 -18.550 1.00 70.69 128 ASP A C 1
ATOM 942 O O . ASP A 1 128 ? 21.782 -9.746 -18.551 1.00 70.69 128 ASP A O 1
ATOM 946 N N . LEU A 1 129 ? 20.198 -11.234 -17.986 1.00 66.62 129 LEU A N 1
ATOM 947 C CA . LEU A 1 129 ? 19.347 -10.276 -17.278 1.00 66.62 129 LEU A CA 1
ATOM 948 C C . LEU A 1 129 ? 20.057 -9.685 -16.051 1.00 66.62 129 LEU A C 1
ATOM 950 O O . LEU A 1 129 ? 20.072 -8.463 -15.873 1.00 66.62 129 LEU A O 1
ATOM 954 N N . ALA A 1 130 ? 20.694 -10.530 -15.235 1.00 74.69 130 ALA A N 1
ATOM 955 C CA . ALA A 1 130 ? 21.441 -10.099 -14.054 1.00 74.69 130 ALA A CA 1
ATOM 956 C C . ALA A 1 130 ? 22.677 -9.256 -14.419 1.00 74.69 130 ALA A C 1
ATOM 958 O O . ALA A 1 130 ? 22.964 -8.246 -13.765 1.00 74.69 130 ALA A O 1
ATOM 959 N N . ALA A 1 131 ? 23.386 -9.621 -15.492 1.00 73.94 131 ALA A N 1
ATOM 960 C CA . ALA A 1 131 ? 24.509 -8.847 -16.011 1.00 73.94 131 ALA A CA 1
ATOM 961 C C . ALA A 1 131 ? 24.066 -7.459 -16.507 1.00 73.94 131 ALA A C 1
ATOM 963 O O . ALA A 1 131 ? 24.742 -6.456 -16.252 1.00 73.94 131 ALA A O 1
ATOM 964 N N . ASN A 1 132 ? 22.907 -7.374 -17.165 1.00 74.44 132 ASN A N 1
ATOM 965 C CA . ASN A 1 132 ? 22.372 -6.120 -17.687 1.00 74.44 132 ASN A CA 1
ATOM 966 C C . ASN A 1 132 ? 21.844 -5.194 -16.568 1.00 74.44 132 ASN A C 1
ATOM 968 O O . ASN A 1 132 ? 22.062 -3.979 -16.621 1.00 74.44 132 ASN A O 1
ATOM 972 N N . ASP A 1 133 ? 21.229 -5.744 -15.510 1.00 73.56 133 ASP A N 1
ATOM 973 C CA . ASP A 1 133 ? 20.813 -4.959 -14.332 1.00 73.56 133 ASP A CA 1
ATOM 974 C C . ASP A 1 133 ? 22.023 -4.390 -13.570 1.00 73.56 133 ASP A C 1
ATOM 976 O O . ASP A 1 133 ? 22.048 -3.201 -13.229 1.00 73.56 133 ASP A O 1
ATOM 980 N N . ARG A 1 134 ? 23.093 -5.187 -13.403 1.00 70.00 134 ARG A N 1
ATOM 981 C CA . ARG A 1 134 ? 24.370 -4.713 -12.835 1.00 70.00 134 ARG A CA 1
ATOM 982 C C . ARG A 1 134 ? 24.964 -3.556 -13.639 1.00 70.00 134 ARG A C 1
ATOM 984 O O . ARG A 1 134 ? 25.353 -2.548 -13.048 1.00 70.00 134 ARG A O 1
ATOM 991 N N . ARG A 1 135 ? 24.994 -3.654 -14.974 1.00 67.62 135 ARG A N 1
ATOM 992 C CA . ARG A 1 135 ? 25.509 -2.580 -15.846 1.00 67.62 135 ARG A CA 1
ATOM 993 C C . ARG A 1 135 ? 24.672 -1.304 -15.743 1.00 67.62 135 ARG A C 1
ATOM 995 O O . ARG A 1 135 ? 25.235 -0.215 -15.646 1.00 67.62 135 ARG A O 1
ATOM 1002 N N . LYS A 1 136 ? 23.339 -1.412 -15.706 1.00 72.31 136 LYS A N 1
ATOM 1003 C CA . LYS A 1 136 ? 22.450 -0.248 -15.533 1.00 72.31 136 LYS A CA 1
ATOM 1004 C C . LYS A 1 136 ? 22.613 0.422 -14.169 1.00 72.31 136 LYS A C 1
ATOM 1006 O O . LYS A 1 136 ? 22.616 1.651 -14.106 1.00 72.31 136 LYS A O 1
ATOM 1011 N N . ARG A 1 137 ? 22.792 -0.354 -13.094 1.00 65.31 137 ARG A N 1
ATOM 1012 C CA . ARG A 1 137 ? 23.110 0.180 -11.759 1.00 65.31 137 ARG A CA 1
ATOM 1013 C C . ARG A 1 137 ? 24.463 0.888 -11.731 1.00 65.31 137 ARG A C 1
ATOM 1015 O O . ARG A 1 137 ? 24.537 1.991 -11.208 1.00 65.31 137 ARG A O 1
ATOM 1022 N N . ALA A 1 138 ? 25.494 0.315 -12.354 1.00 67.31 138 ALA A N 1
ATOM 1023 C CA . ALA A 1 138 ? 26.820 0.931 -12.432 1.00 67.31 138 ALA A CA 1
ATOM 1024 C C . ALA A 1 138 ? 26.830 2.249 -13.230 1.00 67.31 138 ALA A C 1
ATOM 1026 O O . ALA A 1 138 ? 27.595 3.156 -12.914 1.00 67.31 138 ALA A O 1
ATOM 1027 N N . ARG A 1 139 ? 25.960 2.383 -14.241 1.00 66.25 139 ARG A N 1
ATOM 1028 C CA . ARG A 1 139 ? 25.799 3.625 -15.018 1.00 66.25 139 ARG A CA 1
ATOM 1029 C C . ARG A 1 139 ? 25.059 4.731 -14.258 1.00 66.25 139 ARG A C 1
ATOM 1031 O O . ARG A 1 139 ? 25.259 5.901 -14.556 1.00 66.25 139 ARG A O 1
ATOM 1038 N N . ARG A 1 140 ? 24.240 4.383 -13.261 1.00 61.19 140 ARG A N 1
ATOM 1039 C CA . ARG A 1 140 ? 23.661 5.324 -12.287 1.00 61.19 140 ARG A CA 1
ATOM 1040 C C . ARG A 1 140 ? 24.660 5.601 -11.154 1.00 61.19 140 ARG A C 1
ATOM 1042 O O . ARG A 1 140 ? 24.340 5.411 -9.985 1.00 61.19 140 ARG A O 1
ATOM 1049 N N . LYS A 1 141 ? 25.882 6.034 -11.478 1.00 49.25 141 LYS A N 1
ATOM 1050 C CA . LYS A 1 141 ? 26.721 6.684 -10.462 1.00 49.25 141 LYS A CA 1
ATOM 1051 C C . LYS A 1 141 ? 26.082 8.029 -10.095 1.00 49.25 141 LYS A C 1
ATOM 1053 O O . LYS A 1 141 ? 25.522 8.685 -10.977 1.00 49.25 141 LYS A O 1
ATOM 1058 N N . PRO A 1 142 ? 26.100 8.415 -8.812 1.00 50.44 142 PRO A N 1
ATOM 1059 C CA . PRO A 1 142 ? 25.492 9.657 -8.387 1.00 50.44 142 PRO A CA 1
ATOM 1060 C C . PRO A 1 142 ? 26.345 10.806 -8.930 1.00 50.44 142 PRO A C 1
ATOM 1062 O O . PRO A 1 142 ? 27.573 10.756 -8.875 1.00 50.44 142 PRO A O 1
ATOM 1065 N N . VAL A 1 143 ? 25.688 11.829 -9.470 1.00 56.47 143 VAL A N 1
ATOM 1066 C CA . VAL A 1 143 ? 26.301 13.138 -9.713 1.00 56.47 143 VAL A CA 1
ATOM 1067 C C . VAL A 1 143 ? 26.603 13.723 -8.329 1.00 56.47 143 VAL A C 1
ATOM 1069 O O . VAL A 1 143 ? 25.799 14.455 -7.764 1.00 56.47 143 VAL A O 1
ATOM 1072 N N . VAL A 1 144 ? 27.696 13.282 -7.707 1.00 57.53 144 VAL A N 1
ATOM 1073 C CA . VAL A 1 144 ? 28.191 13.829 -6.444 1.00 57.53 144 VAL A CA 1
ATOM 1074 C C . VAL A 1 144 ? 29.159 14.946 -6.799 1.00 57.53 144 VAL A C 1
ATOM 1076 O O . VAL A 1 144 ? 30.274 14.696 -7.231 1.00 57.53 144 VAL A O 1
ATOM 1079 N N . ALA A 1 145 ? 28.672 16.169 -6.596 1.00 51.97 145 ALA A N 1
ATOM 1080 C CA . ALA A 1 145 ? 29.433 17.287 -6.047 1.00 51.97 145 ALA A CA 1
ATOM 1081 C C . ALA A 1 145 ? 30.678 17.790 -6.807 1.00 51.97 145 ALA A C 1
ATOM 1083 O O . ALA A 1 145 ? 31.679 18.105 -6.177 1.00 51.97 145 ALA A O 1
ATOM 1084 N N . GLU A 1 146 ? 30.603 17.994 -8.124 1.00 47.06 146 GLU A N 1
ATOM 1085 C CA . GLU A 1 146 ? 31.644 18.766 -8.837 1.00 47.06 146 GLU A CA 1
ATOM 1086 C C . GLU A 1 146 ? 31.403 20.293 -8.791 1.00 47.06 146 GLU A C 1
ATOM 1088 O O . GLU A 1 146 ? 32.283 21.085 -9.092 1.00 47.06 146 GLU A O 1
ATOM 1093 N N . SER A 1 147 ? 30.227 20.765 -8.358 1.00 49.41 147 SER A N 1
ATOM 1094 C CA . SER A 1 147 ? 29.883 22.199 -8.419 1.00 49.41 147 SER A CA 1
ATOM 1095 C C . SER A 1 147 ? 30.172 23.006 -7.143 1.00 49.41 147 SER A C 1
ATOM 1097 O O . SER A 1 147 ? 29.785 24.174 -7.071 1.00 49.41 147 SER A O 1
ATOM 1099 N N . ALA A 1 148 ? 30.784 22.401 -6.118 1.00 52.31 148 ALA A N 1
ATOM 1100 C CA . ALA A 1 148 ? 31.036 23.057 -4.826 1.00 52.31 148 ALA A CA 1
ATOM 1101 C C . ALA A 1 148 ? 32.519 23.348 -4.538 1.00 52.31 148 ALA A C 1
ATOM 1103 O O . ALA A 1 148 ? 32.802 24.167 -3.669 1.00 52.31 148 ALA A O 1
ATOM 1104 N N . VAL A 1 149 ? 33.455 22.730 -5.266 1.00 53.94 149 VAL A N 1
ATOM 1105 C CA . VAL A 1 149 ? 34.901 22.918 -5.038 1.00 53.94 149 VAL A CA 1
ATOM 1106 C C . VAL A 1 149 ? 35.479 24.056 -5.888 1.00 53.94 149 VAL A C 1
ATOM 1108 O O . VAL A 1 149 ? 36.429 24.706 -5.471 1.00 53.94 149 VAL A O 1
ATOM 1111 N N . ASP A 1 150 ? 34.848 24.403 -7.011 1.00 51.66 150 ASP A N 1
ATOM 1112 C CA . ASP A 1 150 ? 35.417 25.351 -7.984 1.00 51.66 150 ASP A CA 1
ATOM 1113 C C . ASP A 1 150 ? 35.140 26.840 -7.677 1.00 51.66 150 ASP A C 1
ATOM 1115 O O . ASP A 1 150 ? 35.419 27.725 -8.481 1.00 51.66 150 ASP A O 1
ATOM 1119 N N . ARG A 1 151 ? 34.545 27.151 -6.513 1.00 57.06 151 ARG A N 1
ATOM 1120 C CA . ARG A 1 151 ? 34.129 28.524 -6.151 1.00 57.06 151 ARG A CA 1
ATOM 1121 C C . ARG A 1 151 ? 34.970 29.187 -5.054 1.00 57.06 151 ARG A C 1
ATOM 1123 O O . ARG A 1 151 ? 34.658 30.306 -4.661 1.00 57.06 151 ARG A O 1
ATOM 1130 N N . PHE A 1 152 ? 36.024 28.522 -4.581 1.00 55.81 152 PHE A N 1
ATOM 1131 C CA . PHE A 1 152 ? 36.940 29.030 -3.552 1.00 55.81 152 PHE A CA 1
ATOM 1132 C C . PHE A 1 152 ? 38.408 28.921 -4.001 1.00 55.81 152 PHE A C 1
ATOM 1134 O O . PHE A 1 152 ? 39.227 28.299 -3.333 1.00 55.81 152 PHE A O 1
ATOM 1141 N N . SER A 1 153 ? 38.752 29.555 -5.123 1.00 53.88 153 SER A N 1
ATOM 1142 C CA . SER A 1 153 ? 40.138 29.968 -5.388 1.00 53.88 153 SER A CA 1
ATOM 1143 C C . SER A 1 153 ? 40.270 31.455 -5.048 1.00 53.88 153 SER A C 1
ATOM 1145 O O . SER A 1 153 ? 39.731 32.281 -5.789 1.00 53.88 153 SER A O 1
ATOM 1147 N N . PRO A 1 154 ? 40.932 31.834 -3.939 1.00 50.94 154 PRO A N 1
ATOM 1148 C CA . PRO A 1 154 ? 41.337 33.215 -3.731 1.00 50.94 154 PRO A CA 1
ATOM 1149 C C . PRO A 1 154 ? 42.463 33.528 -4.722 1.00 50.94 154 PRO A C 1
ATOM 1151 O O . PRO A 1 154 ? 43.500 32.867 -4.720 1.00 50.94 154 PRO A O 1
ATOM 1154 N N . GLN A 1 155 ? 42.232 34.499 -5.607 1.00 53.50 155 GLN A N 1
ATOM 1155 C CA . GLN A 1 155 ? 43.293 35.053 -6.444 1.00 53.50 155 GLN A CA 1
ATOM 1156 C C . GLN A 1 155 ? 44.319 35.732 -5.527 1.00 53.50 155 GLN A C 1
ATOM 1158 O O . GLN A 1 155 ? 43.944 36.564 -4.698 1.00 53.50 155 GLN A O 1
ATOM 1163 N N . ALA A 1 156 ? 45.570 35.288 -5.647 1.00 52.53 156 ALA A N 1
ATOM 1164 C CA . ALA A 1 156 ? 46.753 35.879 -5.032 1.00 52.53 156 ALA A CA 1
ATOM 1165 C C . ALA A 1 156 ? 47.225 37.106 -5.821 1.00 52.53 156 ALA A C 1
ATOM 1167 O O . ALA A 1 156 ? 47.004 37.122 -7.055 1.00 52.53 156 ALA A O 1
#